Protein AF-A0A2N9MUU4-F1 (afdb_monomer)

Radius of gyration: 21.52 Å; Cα contacts (8 Å, |Δi|>4): 154; chains: 1; bounding box: 72×35×45 Å

Sequence (143 aa):
MAERRRRTTSSRFAVAANTFLATLDPNQRQSVLFAIDDAQQRAHWSNLPTAGMVRRAGLCMRELTTTQRTAAFALVASVLSKRGFEKVQQFMEADGVLKRNEGNSAMSGEDLDYISILGAPFGGHQLAVNVTIAGERGVLTPA

Structure (mmCIF, N/CA/C/O backbone):
data_AF-A0A2N9MUU4-F1
#
_entry.id   AF-A0A2N9MUU4-F1
#
loop_
_atom_site.group_PDB
_atom_site.id
_atom_site.type_symbol
_atom_site.label_atom_id
_atom_site.label_alt_id
_atom_site.label_comp_id
_atom_site.label_asym_id
_atom_site.label_entity_id
_atom_site.label_seq_id
_atom_site.pdbx_PDB_ins_code
_atom_site.Cartn_x
_atom_site.Cartn_y
_atom_site.Cartn_z
_atom_site.occupancy
_atom_site.B_iso_or_equiv
_atom_site.auth_seq_id
_atom_site.auth_comp_id
_atom_site.auth_asym_id
_atom_site.auth_atom_id
_atom_site.pdbx_PDB_model_num
ATOM 1 N N . MET A 1 1 ? -30.409 17.741 30.170 1.00 36.34 1 MET A N 1
ATOM 2 C CA . MET A 1 1 ? -29.409 16.654 30.263 1.00 36.34 1 MET A CA 1
ATOM 3 C C . MET A 1 1 ? -29.107 16.204 28.842 1.00 36.34 1 MET A C 1
ATOM 5 O O . MET A 1 1 ? -30.009 15.707 28.186 1.00 36.34 1 MET A O 1
ATOM 9 N N . ALA A 1 2 ? -27.924 16.525 28.315 1.00 35.66 2 ALA A N 1
ATOM 10 C CA . ALA A 1 2 ? -27.581 16.299 26.911 1.00 35.66 2 ALA A CA 1
ATOM 11 C C . ALA A 1 2 ? -27.181 14.834 26.666 1.00 35.66 2 ALA A C 1
ATOM 13 O O . ALA A 1 2 ? -26.281 14.315 27.325 1.00 35.66 2 ALA A O 1
ATOM 14 N N . GLU A 1 3 ? -27.854 14.204 25.704 1.00 36.50 3 GLU A N 1
ATOM 15 C CA . GLU A 1 3 ? -27.588 12.856 25.200 1.00 36.50 3 GLU A CA 1
ATOM 16 C C . GLU A 1 3 ? -26.154 12.772 24.656 1.00 36.50 3 GLU A C 1
ATOM 18 O O . GLU A 1 3 ? -25.785 13.397 23.655 1.00 36.50 3 GLU A O 1
ATOM 23 N N . ARG A 1 4 ? -25.302 12.011 25.342 1.00 41.62 4 ARG A N 1
ATOM 24 C CA . ARG A 1 4 ? -23.902 11.823 24.964 1.00 41.62 4 ARG A CA 1
ATOM 25 C C . ARG A 1 4 ? -23.856 10.817 23.812 1.00 41.62 4 ARG A C 1
ATOM 27 O O . ARG A 1 4 ? -23.785 9.617 24.056 1.00 41.62 4 ARG A O 1
ATOM 34 N N . ARG A 1 5 ? -23.869 11.305 22.561 1.00 43.78 5 ARG A N 1
ATOM 35 C CA . ARG A 1 5 ? -23.598 10.505 21.345 1.00 43.78 5 ARG A CA 1
ATOM 36 C C . ARG A 1 5 ? -22.393 9.586 21.599 1.00 43.78 5 ARG A C 1
ATOM 38 O O . ARG A 1 5 ? -21.254 10.055 21.661 1.00 43.78 5 ARG A O 1
ATOM 45 N N . ARG A 1 6 ? -22.626 8.277 21.753 1.00 43.12 6 ARG A N 1
ATOM 46 C CA . ARG A 1 6 ? -21.553 7.277 21.822 1.00 43.12 6 ARG A CA 1
ATOM 47 C C . ARG A 1 6 ? -20.903 7.191 20.444 1.00 43.12 6 ARG A C 1
ATOM 49 O O . ARG A 1 6 ? -21.423 6.555 19.536 1.00 43.12 6 ARG A O 1
ATOM 56 N N . ARG A 1 7 ? -19.762 7.867 20.293 1.00 42.25 7 ARG A N 1
ATOM 57 C CA . ARG A 1 7 ? -18.846 7.692 19.164 1.00 42.25 7 ARG A CA 1
ATOM 58 C C . ARG A 1 7 ? -18.408 6.230 19.129 1.00 42.25 7 ARG A C 1
ATOM 60 O O . ARG A 1 7 ? -17.716 5.764 20.028 1.00 42.25 7 ARG A O 1
ATOM 67 N N . THR A 1 8 ? -18.809 5.527 18.085 1.00 46.72 8 THR A N 1
ATOM 68 C CA . THR A 1 8 ? -18.195 4.283 17.638 1.00 46.72 8 THR A CA 1
ATOM 69 C C . THR A 1 8 ? -16.705 4.500 17.414 1.00 46.72 8 THR A C 1
ATOM 71 O O . THR A 1 8 ? -16.327 5.285 16.543 1.00 46.72 8 THR A O 1
ATOM 74 N N . THR A 1 9 ? -15.836 3.836 18.169 1.00 48.59 9 THR A N 1
ATOM 75 C CA . THR A 1 9 ? -14.395 3.909 17.901 1.00 48.59 9 THR A CA 1
ATOM 76 C C . THR A 1 9 ? -14.044 2.860 16.852 1.00 48.59 9 THR A C 1
ATOM 78 O O . THR A 1 9 ? -13.698 1.735 17.193 1.00 48.59 9 THR A O 1
ATOM 81 N N . SER A 1 10 ? -14.143 3.215 15.569 1.00 59.16 10 SER A N 1
ATOM 82 C CA . SER A 1 10 ? -13.512 2.413 14.514 1.00 59.16 10 SER A CA 1
ATOM 83 C C . SER A 1 10 ? -11.996 2.430 14.734 1.00 59.16 10 SER A C 1
ATOM 85 O O . SER A 1 10 ? -11.441 3.469 15.111 1.00 59.16 10 SER A O 1
ATOM 87 N N . SER A 1 11 ? -11.311 1.300 14.541 1.00 77.62 11 SER A N 1
ATOM 88 C CA . SER A 1 11 ? -9.857 1.256 14.725 1.00 77.62 11 SER A CA 1
ATOM 89 C C . SER A 1 11 ? -9.168 2.251 13.778 1.00 77.62 11 SER A C 1
ATOM 91 O O . SER A 1 11 ? -9.624 2.485 12.654 1.00 77.62 11 SER A O 1
ATOM 93 N N . ARG A 1 12 ? -8.058 2.857 14.223 1.00 82.00 12 ARG A N 1
ATOM 94 C CA . ARG A 1 12 ? -7.317 3.852 13.423 1.00 82.00 12 ARG A CA 1
ATOM 95 C C . ARG A 1 12 ? -6.899 3.304 12.051 1.00 82.00 12 ARG A C 1
ATOM 97 O O . ARG A 1 12 ? -6.945 4.045 11.074 1.00 82.00 12 ARG A O 1
ATOM 104 N N . PHE A 1 13 ? -6.581 2.011 11.969 1.00 84.00 13 PHE A N 1
ATOM 105 C CA . PHE A 1 13 ? -6.231 1.347 10.714 1.00 84.00 13 PHE A CA 1
ATOM 106 C C . PHE A 1 13 ? -7.430 1.137 9.782 1.00 84.00 13 PHE A C 1
ATOM 108 O O . PHE A 1 13 ? -7.299 1.355 8.583 1.00 84.00 13 PHE A O 1
ATOM 115 N N . ALA A 1 14 ? -8.614 0.791 10.302 1.00 85.56 14 ALA A N 1
ATOM 116 C CA . ALA A 1 14 ? -9.809 0.625 9.472 1.00 85.56 14 ALA A CA 1
ATOM 117 C C . ALA A 1 14 ? -10.251 1.960 8.853 1.00 85.56 14 ALA A C 1
ATOM 119 O O . ALA A 1 14 ? -10.672 2.006 7.699 1.00 85.56 14 ALA A O 1
ATOM 120 N N . VAL A 1 15 ? -10.112 3.064 9.599 1.00 89.06 15 VAL A N 1
ATOM 121 C CA . VAL A 1 15 ? -10.360 4.414 9.069 1.00 89.06 15 VAL A CA 1
ATOM 122 C C . VAL A 1 15 ? -9.359 4.749 7.966 1.00 89.06 15 VAL A C 1
ATOM 124 O O . VAL A 1 15 ? -9.772 5.140 6.880 1.00 89.06 15 VAL A O 1
ATOM 127 N N . ALA A 1 16 ? -8.060 4.554 8.206 1.00 91.19 16 ALA A N 1
ATOM 128 C CA . ALA A 1 16 ? -7.031 4.842 7.209 1.00 91.19 16 ALA A CA 1
ATOM 129 C C . ALA A 1 16 ? -7.183 3.984 5.939 1.00 91.19 16 ALA A C 1
ATOM 131 O O . ALA A 1 16 ? -7.014 4.496 4.834 1.00 91.19 16 ALA A O 1
ATOM 132 N N . ALA A 1 17 ? -7.573 2.713 6.083 1.00 91.50 17 ALA A N 1
ATOM 133 C CA . ALA A 1 17 ? -7.816 1.814 4.960 1.00 91.50 17 ALA A CA 1
ATOM 134 C C . ALA A 1 17 ? -8.989 2.294 4.102 1.00 91.50 17 ALA A C 1
ATOM 136 O O . ALA A 1 17 ? -8.854 2.407 2.887 1.00 91.50 17 ALA A O 1
ATOM 137 N N . ASN A 1 18 ? -10.110 2.658 4.729 1.00 92.31 18 ASN A N 1
ATOM 138 C CA . ASN A 1 18 ? -11.257 3.213 4.012 1.00 92.31 18 ASN A CA 1
ATOM 139 C C . ASN A 1 18 ? -10.934 4.559 3.350 1.00 92.31 18 ASN A C 1
ATOM 141 O O . ASN A 1 18 ? -11.358 4.789 2.220 1.00 92.31 18 ASN A O 1
ATOM 145 N N . THR A 1 19 ? -10.141 5.419 3.998 1.00 94.44 19 THR A N 1
ATOM 146 C CA . THR A 1 19 ? -9.658 6.671 3.394 1.00 94.44 19 THR A CA 1
ATOM 147 C C . THR A 1 19 ? -8.815 6.400 2.152 1.00 94.44 19 THR A C 1
ATOM 149 O O . THR A 1 19 ? -9.039 7.033 1.126 1.00 94.44 19 THR A O 1
ATOM 152 N N . PHE A 1 20 ? -7.885 5.443 2.204 1.00 95.69 20 PHE A N 1
ATOM 153 C CA . PHE A 1 20 ? -7.095 5.051 1.038 1.00 95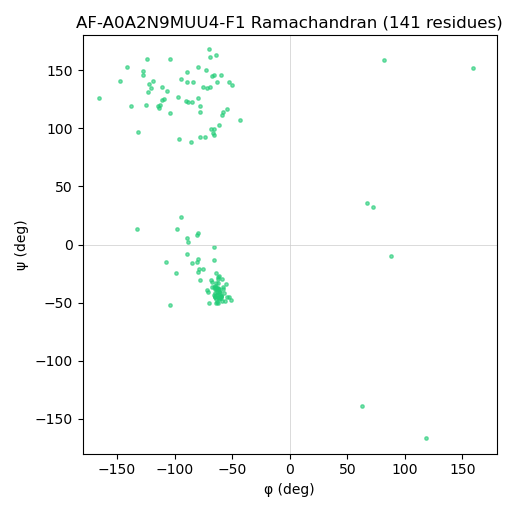.69 20 PHE A CA 1
ATOM 154 C C . PHE A 1 20 ? -7.977 4.492 -0.082 1.00 95.69 20 PHE A C 1
ATOM 156 O O . PHE A 1 20 ? -7.929 5.008 -1.196 1.00 95.69 20 PHE A O 1
ATOM 163 N N . LEU A 1 21 ? -8.857 3.531 0.213 1.00 94.81 21 LEU A N 1
ATOM 164 C CA . LEU A 1 21 ? -9.778 2.963 -0.777 1.00 94.81 21 LEU A CA 1
ATOM 165 C C . LEU A 1 21 ? -10.670 4.033 -1.419 1.00 94.81 21 LEU A C 1
ATOM 167 O O . LEU A 1 21 ? -10.927 3.972 -2.619 1.00 94.81 21 LEU A O 1
ATOM 171 N N . ALA A 1 22 ? -11.097 5.048 -0.661 1.00 96.00 22 ALA A N 1
ATOM 172 C CA . ALA A 1 22 ? -11.905 6.147 -1.181 1.00 96.00 22 ALA A CA 1
ATOM 173 C C . ALA A 1 22 ? -11.193 6.963 -2.276 1.00 96.00 22 ALA A C 1
ATOM 175 O O . ALA A 1 22 ? -11.869 7.509 -3.144 1.00 96.00 22 ALA A O 1
ATOM 176 N N . THR A 1 23 ? -9.855 7.003 -2.278 1.00 97.25 23 THR A N 1
ATOM 177 C CA . THR A 1 23 ? -9.058 7.699 -3.308 1.00 97.25 23 THR A CA 1
ATOM 178 C C . THR A 1 23 ? -8.892 6.913 -4.608 1.00 97.25 23 THR A C 1
ATOM 180 O O . THR A 1 23 ? -8.417 7.471 -5.597 1.00 97.25 23 THR A O 1
ATOM 183 N N . LEU A 1 24 ? -9.242 5.627 -4.613 1.00 96.69 24 LEU A N 1
ATOM 184 C CA . LEU A 1 24 ? -9.016 4.720 -5.734 1.00 96.69 24 LEU A CA 1
ATOM 185 C C . LEU A 1 24 ? -10.242 4.633 -6.643 1.00 96.69 24 LEU A C 1
ATOM 187 O O . LEU A 1 24 ? -11.381 4.586 -6.156 1.00 96.69 24 LEU A O 1
ATOM 191 N N . ASP A 1 25 ? -9.992 4.536 -7.948 1.00 95.81 25 ASP A N 1
ATOM 192 C CA . ASP A 1 25 ? -11.013 4.166 -8.928 1.00 95.81 25 ASP A CA 1
ATOM 193 C C . ASP A 1 25 ? -11.419 2.677 -8.791 1.00 95.81 25 ASP A C 1
ATOM 195 O O . ASP A 1 25 ? -10.759 1.912 -8.075 1.00 95.81 25 ASP A O 1
ATOM 199 N N . PRO A 1 26 ? -12.509 2.225 -9.442 1.00 94.19 26 PRO A N 1
ATOM 200 C CA . PRO A 1 26 ? -12.976 0.844 -9.319 1.00 94.19 26 PRO A CA 1
ATOM 201 C C . PRO A 1 26 ? -11.946 -0.225 -9.720 1.00 94.19 26 PRO A C 1
ATOM 203 O O . PRO A 1 26 ? -11.853 -1.253 -9.049 1.00 94.19 26 PRO A O 1
ATOM 206 N N . ASN A 1 27 ? -11.145 0.011 -10.763 1.00 94.75 27 ASN A N 1
ATOM 207 C CA . ASN A 1 27 ? -10.137 -0.944 -11.230 1.00 94.75 27 ASN A CA 1
ATOM 208 C C . ASN A 1 27 ? -8.975 -1.035 -10.238 1.00 94.75 27 ASN A C 1
ATOM 210 O O . ASN A 1 27 ? -8.498 -2.126 -9.914 1.00 94.75 27 ASN A O 1
ATOM 214 N N . GLN A 1 28 ? -8.550 0.109 -9.704 1.00 95.88 28 GLN A N 1
ATOM 215 C CA . GLN A 1 28 ? -7.533 0.172 -8.664 1.00 95.88 28 GLN A CA 1
ATOM 216 C C . GLN A 1 28 ? -8.001 -0.520 -7.378 1.00 95.88 28 GLN A C 1
ATOM 218 O O . GLN A 1 28 ? -7.251 -1.301 -6.792 1.00 95.88 28 GLN A O 1
ATOM 223 N N . ARG A 1 29 ? -9.257 -0.304 -6.957 1.00 93.44 29 ARG A N 1
ATOM 224 C CA . ARG A 1 29 ? -9.841 -1.002 -5.795 1.00 93.44 29 ARG A CA 1
ATOM 225 C C . ARG A 1 29 ? -9.861 -2.512 -5.989 1.00 93.44 29 ARG A C 1
ATOM 227 O O . ARG A 1 29 ? -9.492 -3.241 -5.074 1.00 93.44 29 ARG A O 1
ATOM 234 N N . GLN A 1 30 ? -10.255 -2.973 -7.173 1.00 91.50 30 GLN A N 1
ATOM 235 C CA . GLN A 1 30 ? -10.272 -4.400 -7.486 1.00 91.50 30 GLN A CA 1
ATOM 236 C C . GLN A 1 30 ? -8.864 -5.010 -7.475 1.00 91.50 30 GLN A C 1
ATOM 238 O O . GLN A 1 30 ? -8.699 -6.163 -7.096 1.00 91.50 30 GLN A O 1
ATOM 243 N N . SER A 1 31 ? -7.850 -4.234 -7.863 1.00 91.38 31 SER A N 1
ATOM 244 C CA . SER A 1 31 ? -6.457 -4.693 -7.917 1.00 91.38 31 SER A CA 1
ATOM 245 C C . SER A 1 31 ? -5.773 -4.726 -6.546 1.00 91.38 31 SER A C 1
ATOM 247 O O . SER A 1 31 ? -4.771 -5.418 -6.386 1.00 91.38 31 SER A O 1
ATOM 249 N N . VAL A 1 32 ? -6.282 -3.972 -5.563 1.00 92.81 32 VAL A N 1
ATOM 250 C CA . VAL A 1 32 ? -5.677 -3.852 -4.226 1.00 92.81 32 VAL A CA 1
ATOM 251 C C . VAL A 1 32 ? -6.336 -4.742 -3.169 1.00 92.81 32 VAL A C 1
ATOM 253 O O . VAL A 1 32 ? -5.688 -5.059 -2.172 1.00 92.81 32 VAL A O 1
ATOM 256 N N . LEU A 1 33 ? -7.603 -5.123 -3.357 1.00 91.06 33 LEU A N 1
ATOM 257 C CA . LEU A 1 33 ? -8.385 -5.908 -2.399 1.00 91.06 33 LEU A CA 1
ATOM 258 C C . LEU A 1 33 ? -8.365 -7.397 -2.747 1.00 91.06 33 LEU A C 1
ATOM 260 O O . LEU A 1 33 ? -8.756 -7.798 -3.838 1.00 91.06 33 LEU A O 1
ATOM 264 N N . PHE A 1 34 ? -7.991 -8.213 -1.770 1.00 88.56 34 PHE A N 1
ATOM 265 C CA . PHE A 1 34 ? -7.953 -9.670 -1.867 1.00 88.56 34 PHE A CA 1
ATOM 266 C C . PHE A 1 34 ? -8.811 -10.291 -0.766 1.00 88.56 34 PHE A C 1
ATOM 268 O O . PHE A 1 34 ? -9.085 -9.655 0.255 1.00 88.56 34 PHE A O 1
ATOM 275 N N . ALA A 1 35 ? -9.229 -11.544 -0.936 1.00 88.06 35 ALA A N 1
ATOM 276 C CA . ALA A 1 35 ? -9.917 -12.267 0.130 1.00 88.06 35 ALA A CA 1
ATOM 277 C C . ALA A 1 35 ? -8.966 -12.506 1.317 1.00 88.06 35 ALA A C 1
ATOM 279 O O . ALA A 1 35 ? -7.765 -12.701 1.137 1.00 88.06 35 ALA A O 1
ATOM 280 N N . ILE A 1 36 ? -9.480 -12.494 2.551 1.00 84.88 36 ILE A N 1
ATOM 281 C CA . ILE A 1 36 ? -8.639 -12.712 3.746 1.00 84.88 36 ILE A CA 1
ATOM 282 C C . ILE A 1 36 ? -7.987 -14.106 3.749 1.00 84.88 36 ILE A C 1
ATOM 284 O O . ILE A 1 36 ? -6.905 -14.312 4.306 1.00 84.88 36 ILE A O 1
ATOM 288 N N . ASP A 1 37 ? -8.646 -15.060 3.095 1.00 86.31 37 ASP A N 1
ATOM 289 C CA . ASP A 1 37 ? -8.239 -16.443 2.921 1.00 86.31 37 ASP A CA 1
ATOM 290 C C . ASP A 1 37 ? -7.550 -16.726 1.575 1.00 86.31 37 ASP A C 1
ATOM 292 O O . ASP A 1 37 ? -7.300 -17.891 1.260 1.00 86.31 37 ASP A O 1
ATOM 296 N N . ASP A 1 38 ? -7.144 -15.693 0.829 1.00 87.81 38 ASP A N 1
ATOM 297 C CA . ASP A 1 38 ? -6.435 -15.848 -0.441 1.00 87.81 38 ASP A CA 1
ATOM 298 C C . ASP A 1 38 ? -5.046 -16.483 -0.227 1.00 87.81 38 ASP A C 1
ATOM 300 O O . ASP A 1 38 ? -4.074 -15.852 0.202 1.00 87.81 38 ASP A O 1
ATOM 304 N N . ALA A 1 39 ? -4.955 -17.794 -0.462 1.00 88.56 39 ALA A N 1
ATOM 305 C CA . ALA A 1 39 ? -3.723 -18.558 -0.292 1.00 88.56 39 ALA A CA 1
ATOM 306 C C . ALA A 1 39 ? -2.644 -18.166 -1.308 1.00 88.56 39 ALA A C 1
ATOM 308 O O . ALA A 1 39 ? -1.465 -18.187 -0.958 1.00 88.56 39 ALA A O 1
ATOM 309 N N . GLN A 1 40 ? -3.035 -17.777 -2.525 1.00 86.88 40 GLN A N 1
ATOM 310 C CA . GLN A 1 40 ? -2.088 -17.372 -3.560 1.00 86.88 40 GLN A CA 1
ATOM 311 C C . GLN A 1 40 ? -1.455 -16.038 -3.185 1.00 86.88 40 GLN A C 1
ATOM 313 O O . GLN A 1 40 ? -0.233 -15.952 -3.115 1.00 86.88 40 GLN A O 1
ATOM 318 N N . GLN A 1 41 ? -2.261 -15.037 -2.825 1.00 86.81 41 GLN A N 1
ATOM 319 C CA . GLN A 1 41 ? -1.749 -13.720 -2.458 1.00 86.81 41 GLN A CA 1
ATOM 320 C C . GLN A 1 41 ? -0.833 -13.771 -1.230 1.00 86.81 41 GLN A C 1
ATOM 322 O O . GLN A 1 41 ? 0.196 -13.098 -1.193 1.00 86.81 41 GLN A O 1
ATOM 327 N N . ARG A 1 42 ? -1.154 -14.609 -0.238 1.00 81.75 42 ARG A N 1
ATOM 328 C CA . ARG A 1 42 ? -0.302 -14.803 0.950 1.00 81.75 42 ARG A CA 1
ATOM 329 C C . ARG A 1 42 ? 1.019 -15.508 0.644 1.00 81.75 42 ARG A C 1
ATOM 331 O O . ARG A 1 42 ? 2.004 -15.244 1.327 1.00 81.75 42 ARG A O 1
ATOM 338 N N . ALA A 1 43 ? 1.048 -16.385 -0.359 1.00 82.62 43 ALA A N 1
ATOM 339 C CA . ALA A 1 43 ? 2.264 -17.058 -0.812 1.00 82.62 43 ALA A CA 1
ATOM 340 C C . ALA A 1 43 ? 3.079 -16.218 -1.816 1.00 82.62 43 ALA A C 1
ATOM 342 O O . ALA A 1 43 ? 4.254 -16.497 -2.033 1.00 82.62 43 ALA A O 1
ATOM 343 N N . HIS A 1 44 ? 2.480 -15.180 -2.406 1.00 77.31 44 HIS A N 1
ATOM 344 C CA . HIS A 1 44 ? 3.052 -14.371 -3.490 1.00 77.31 44 HIS A CA 1
ATOM 345 C C . HIS A 1 44 ? 4.069 -13.305 -3.046 1.00 77.31 44 HIS A C 1
ATOM 347 O O . HIS A 1 44 ? 4.474 -12.455 -3.847 1.00 77.31 44 HIS A O 1
ATOM 353 N N . TRP A 1 45 ? 4.502 -13.321 -1.784 1.00 78.25 45 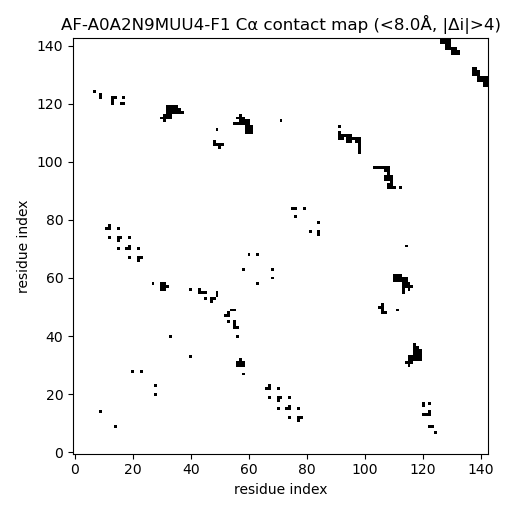TRP A N 1
ATOM 354 C CA . TRP A 1 45 ? 5.559 -12.425 -1.324 1.00 78.25 45 TRP A CA 1
ATOM 355 C C . TRP A 1 45 ? 6.910 -12.807 -1.945 1.00 78.25 45 TRP A C 1
ATOM 357 O O . TRP A 1 45 ? 7.294 -13.974 -1.973 1.00 78.25 45 TRP A O 1
ATOM 367 N N . SER A 1 46 ? 7.658 -11.810 -2.420 1.00 76.69 46 SER A N 1
ATOM 368 C CA . SER A 1 46 ? 9.005 -11.997 -2.962 1.00 76.69 46 SER A CA 1
ATOM 369 C C . SER A 1 46 ? 9.875 -10.777 -2.693 1.00 76.69 46 SER A C 1
ATOM 371 O O . SER A 1 46 ? 9.423 -9.640 -2.839 1.00 76.69 46 SER A O 1
ATOM 373 N N . ASN A 1 47 ? 11.143 -11.021 -2.370 1.00 71.69 47 ASN A N 1
ATOM 374 C CA . ASN A 1 47 ? 12.190 -10.007 -2.260 1.00 71.69 47 ASN A CA 1
ATOM 375 C C . ASN A 1 47 ? 12.916 -9.728 -3.592 1.00 71.69 47 ASN A C 1
ATOM 377 O 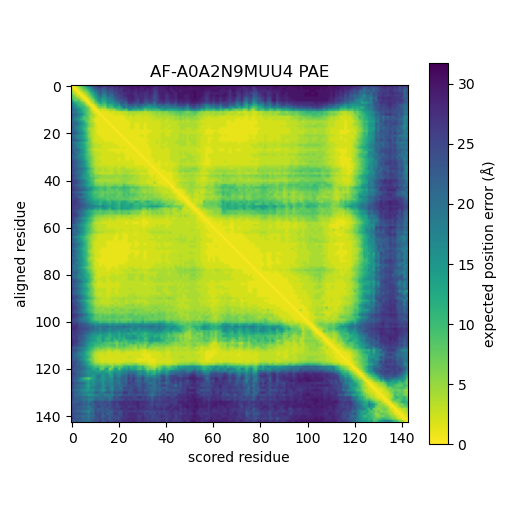O . ASN A 1 47 ? 13.852 -8.935 -3.603 1.00 71.69 47 ASN A O 1
ATOM 381 N N . LEU A 1 48 ? 12.518 -10.364 -4.699 1.00 78.81 48 LEU A N 1
ATOM 382 C CA . LEU A 1 48 ? 13.113 -10.114 -6.013 1.00 78.81 48 LEU A CA 1
ATOM 383 C C . LEU A 1 48 ? 12.552 -8.829 -6.654 1.00 78.81 48 LEU A C 1
ATOM 385 O O . LEU A 1 48 ? 11.400 -8.462 -6.379 1.00 78.81 48 LEU A O 1
ATOM 389 N N . PRO A 1 49 ? 13.333 -8.165 -7.532 1.00 73.69 49 PRO A N 1
ATOM 390 C CA . PRO A 1 49 ? 12.875 -7.022 -8.315 1.00 73.69 49 PRO A CA 1
ATOM 391 C C . PRO A 1 49 ? 11.588 -7.297 -9.094 1.00 73.69 49 PRO A C 1
ATOM 393 O O . PRO A 1 49 ? 11.410 -8.349 -9.713 1.00 73.69 49 PRO A O 1
ATOM 396 N N . THR A 1 50 ? 10.692 -6.312 -9.129 1.00 77.62 50 THR A N 1
ATOM 397 C CA . THR A 1 50 ? 9.423 -6.461 -9.858 1.00 77.62 50 THR A CA 1
ATOM 398 C C . THR A 1 50 ? 9.565 -6.244 -11.360 1.00 77.62 50 THR A C 1
ATOM 400 O O . THR A 1 50 ? 8.787 -6.784 -12.148 1.00 77.62 50 THR A O 1
ATOM 403 N N . ALA A 1 51 ? 10.598 -5.512 -11.784 1.00 71.69 51 ALA A N 1
ATOM 404 C CA . ALA A 1 51 ? 10.929 -5.344 -13.190 1.00 71.69 51 ALA A CA 1
ATOM 405 C C . ALA A 1 51 ? 11.549 -6.631 -13.755 1.00 71.69 51 ALA A C 1
ATOM 407 O O . ALA A 1 51 ? 12.754 -6.852 -13.684 1.00 71.69 51 ALA A O 1
ATOM 408 N N . GLY A 1 52 ? 10.698 -7.491 -14.315 1.00 69.56 52 GLY A N 1
ATOM 409 C CA . GLY A 1 52 ? 11.104 -8.644 -15.121 1.00 69.56 52 GLY A CA 1
ATOM 410 C C . GLY A 1 52 ? 11.380 -9.944 -14.362 1.00 69.56 52 GLY A C 1
ATOM 411 O O . GLY A 1 52 ? 11.499 -10.971 -15.022 1.00 69.56 52 GLY A O 1
ATOM 412 N N . MET A 1 53 ? 11.437 -9.945 -13.021 1.00 76.56 53 MET A N 1
ATOM 413 C CA . MET A 1 53 ? 11.616 -11.186 -12.245 1.00 76.56 53 MET A CA 1
ATOM 414 C C . MET A 1 53 ? 10.319 -11.667 -11.591 1.00 76.56 53 MET A C 1
ATOM 416 O O . MET A 1 53 ? 9.937 -12.819 -11.783 1.00 76.56 53 MET A O 1
ATOM 420 N N . VAL A 1 54 ? 9.620 -10.806 -10.840 1.00 78.69 54 VAL A N 1
ATOM 421 C CA . VAL A 1 54 ? 8.382 -11.197 -10.142 1.00 78.69 54 VAL A CA 1
ATOM 422 C C . VAL A 1 54 ? 7.306 -10.127 -10.260 1.00 78.69 54 VAL A C 1
ATOM 424 O O . VAL A 1 5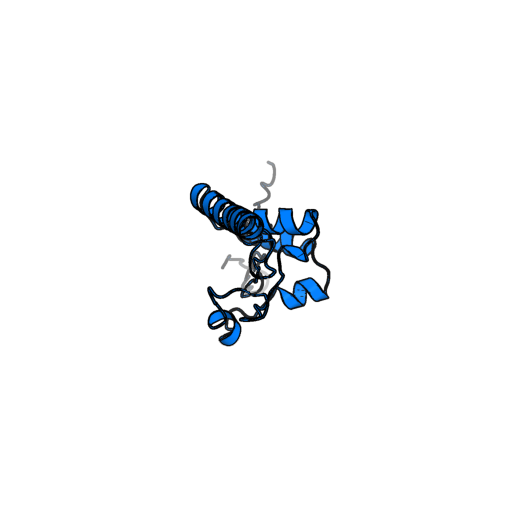4 ? 7.443 -9.017 -9.751 1.00 78.69 54 VAL A O 1
ATOM 427 N N . ARG A 1 55 ? 6.169 -10.477 -10.862 1.00 79.12 55 ARG A N 1
ATOM 428 C CA . ARG A 1 55 ? 4.990 -9.608 -10.844 1.00 79.12 55 ARG A CA 1
ATOM 429 C C . ARG A 1 55 ? 4.291 -9.722 -9.488 1.00 79.12 55 ARG A C 1
ATOM 431 O O . ARG A 1 55 ? 3.829 -10.800 -9.119 1.00 79.12 55 ARG A O 1
ATOM 438 N N . ARG A 1 56 ? 4.201 -8.609 -8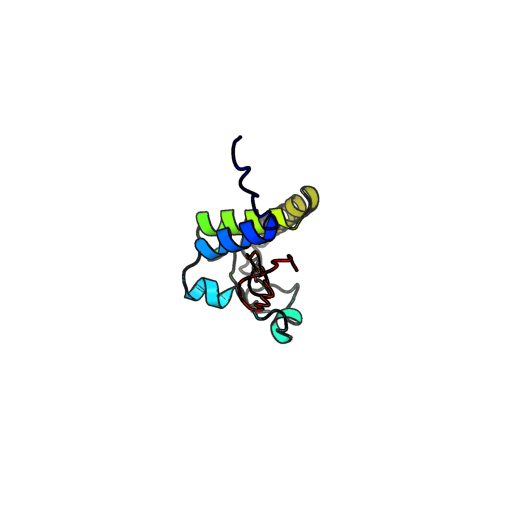.758 1.00 83.62 56 ARG A N 1
ATOM 439 C CA . ARG A 1 56 ? 3.437 -8.519 -7.506 1.00 83.62 56 ARG A CA 1
ATOM 440 C C . ARG A 1 56 ? 1.995 -8.122 -7.817 1.00 83.62 56 ARG A C 1
ATOM 442 O O . ARG A 1 56 ? 1.762 -7.295 -8.697 1.00 83.62 56 ARG A O 1
ATOM 449 N N . ALA A 1 57 ? 1.039 -8.722 -7.116 1.00 86.50 57 ALA A N 1
ATOM 450 C CA . ALA A 1 57 ? -0.354 -8.297 -7.177 1.00 86.50 57 ALA A CA 1
ATOM 451 C C . ALA A 1 57 ? -0.615 -7.210 -6.120 1.00 86.50 57 ALA A C 1
ATOM 453 O O . ALA A 1 57 ? 0.030 -7.191 -5.067 1.00 86.50 57 ALA A O 1
ATOM 454 N N . GLY A 1 58 ? -1.531 -6.292 -6.419 1.00 89.88 58 GLY A N 1
ATOM 455 C CA . GLY A 1 58 ? -1.679 -5.031 -5.697 1.00 89.88 58 GLY A CA 1
ATOM 456 C C . GLY A 1 58 ? -1.448 -3.827 -6.606 1.00 89.88 58 GLY A C 1
ATOM 457 O O . GLY A 1 58 ? -1.389 -3.958 -7.829 1.00 89.88 58 GLY A O 1
ATOM 458 N N . LEU A 1 59 ? -1.287 -2.657 -5.992 1.00 91.56 59 LEU A N 1
ATOM 459 C CA . LEU A 1 59 ? -0.966 -1.411 -6.690 1.00 91.56 59 LEU A CA 1
ATOM 460 C C . LEU A 1 59 ? 0.485 -1.022 -6.448 1.00 91.56 59 LEU A C 1
ATOM 462 O O . LEU A 1 59 ? 0.929 -0.993 -5.299 1.00 91.56 59 LEU A O 1
ATOM 466 N N . CYS A 1 60 ? 1.195 -0.690 -7.524 1.00 90.88 60 CYS A N 1
ATOM 467 C CA . CYS A 1 60 ? 2.547 -0.156 -7.456 1.00 90.88 60 CYS A CA 1
ATOM 468 C C . CYS A 1 60 ? 2.510 1.311 -7.008 1.00 90.88 60 CYS A C 1
ATOM 470 O O . CYS A 1 60 ? 1.723 2.102 -7.531 1.00 90.88 60 CYS A O 1
ATOM 472 N N . MET A 1 61 ? 3.389 1.717 -6.090 1.00 91.12 61 MET A N 1
ATOM 473 C CA . MET A 1 61 ? 3.451 3.098 -5.595 1.00 91.12 61 MET A CA 1
ATOM 474 C C . MET A 1 61 ? 3.708 4.109 -6.723 1.00 91.12 61 MET A C 1
ATOM 476 O O . MET A 1 61 ? 3.226 5.244 -6.651 1.00 91.12 61 MET A O 1
ATOM 480 N N . ARG A 1 62 ? 4.410 3.702 -7.787 1.00 89.62 62 ARG A N 1
ATOM 481 C CA . ARG A 1 62 ? 4.637 4.474 -9.021 1.00 89.62 62 ARG A CA 1
ATOM 482 C C . ARG A 1 62 ? 3.362 4.807 -9.796 1.00 89.62 62 ARG A C 1
ATOM 484 O O . ARG A 1 62 ? 3.316 5.825 -10.475 1.00 89.62 62 ARG A O 1
ATOM 491 N N . GLU A 1 63 ? 2.343 3.961 -9.708 1.00 90.50 63 GLU A N 1
ATOM 492 C CA . GLU A 1 63 ? 1.083 4.099 -10.453 1.00 90.50 63 GLU A CA 1
ATOM 493 C C . GLU A 1 63 ? 0.047 4.943 -9.697 1.00 90.50 63 GLU A C 1
ATOM 495 O O . GLU A 1 63 ? -1.003 5.283 -10.239 1.00 90.50 63 GLU A O 1
ATOM 500 N N . LEU A 1 64 ? 0.336 5.289 -8.439 1.00 94.31 64 LEU A N 1
ATOM 501 C CA . LEU A 1 64 ? -0.540 6.095 -7.601 1.00 94.31 64 LEU A CA 1
ATOM 502 C C . LEU A 1 64 ? -0.344 7.588 -7.862 1.00 94.31 64 LEU A C 1
ATOM 504 O O . LEU A 1 64 ? 0.780 8.090 -7.936 1.00 94.31 64 LEU A O 1
ATOM 508 N N . THR A 1 65 ? -1.451 8.329 -7.882 1.00 97.12 65 THR A N 1
ATOM 509 C CA . THR A 1 65 ? -1.405 9.797 -7.809 1.00 97.12 65 THR A CA 1
ATOM 510 C C . THR A 1 65 ? -0.835 10.259 -6.466 1.00 97.12 65 THR A C 1
ATOM 512 O O . THR A 1 65 ? -0.837 9.511 -5.486 1.00 97.12 65 THR A O 1
ATOM 515 N N . THR A 1 66 ? -0.409 11.522 -6.366 1.00 96.25 66 THR A N 1
ATOM 516 C CA . THR A 1 66 ? 0.085 12.096 -5.101 1.00 96.25 66 THR A CA 1
ATOM 517 C C . THR A 1 66 ? -0.908 11.897 -3.953 1.00 96.25 66 THR A C 1
ATOM 519 O O . THR A 1 66 ? -0.521 11.446 -2.879 1.00 96.25 66 THR A O 1
ATOM 522 N N . THR A 1 67 ? -2.201 12.145 -4.190 1.00 97.19 67 THR A N 1
ATOM 523 C CA . THR A 1 67 ? -3.263 11.961 -3.189 1.00 97.19 67 THR A CA 1
ATOM 524 C C . THR A 1 67 ? -3.386 10.505 -2.740 1.00 97.19 67 THR A C 1
ATOM 526 O O . THR A 1 67 ? -3.458 10.233 -1.541 1.00 97.19 67 THR A O 1
ATOM 529 N N . GLN A 1 68 ? -3.365 9.563 -3.686 1.00 97.88 68 GLN A N 1
ATOM 530 C CA . GLN A 1 68 ? -3.428 8.129 -3.392 1.00 97.88 68 GLN A CA 1
ATOM 531 C C . GLN A 1 68 ? -2.190 7.662 -2.622 1.00 97.88 68 GLN A C 1
ATOM 533 O O . GLN A 1 68 ? -2.315 6.933 -1.641 1.00 97.88 68 GLN A O 1
ATOM 538 N N . ARG A 1 69 ? -1.000 8.136 -3.009 1.00 96.12 69 ARG A N 1
ATOM 539 C CA . ARG A 1 69 ? 0.268 7.822 -2.343 1.00 96.12 69 ARG A CA 1
ATOM 540 C C . ARG A 1 69 ? 0.293 8.341 -0.904 1.00 96.12 69 ARG A C 1
ATOM 542 O O . ARG A 1 69 ? 0.681 7.608 0.003 1.00 96.12 69 ARG A O 1
ATOM 549 N N . THR A 1 70 ? -0.174 9.568 -0.664 1.00 96.69 70 THR A N 1
ATOM 550 C CA . THR A 1 70 ? -0.317 10.116 0.695 1.00 96.69 70 THR A CA 1
ATOM 551 C C . THR A 1 70 ? -1.269 9.270 1.542 1.00 96.69 70 THR A C 1
ATOM 553 O O . THR A 1 70 ? -0.945 8.950 2.686 1.00 96.69 70 THR A O 1
ATOM 556 N N . ALA A 1 71 ? -2.417 8.864 0.993 1.00 96.56 71 ALA A N 1
ATOM 557 C CA . ALA A 1 71 ? -3.369 8.022 1.713 1.00 96.56 71 ALA A CA 1
ATOM 558 C C . ALA A 1 71 ? -2.824 6.601 1.974 1.00 96.56 71 ALA A C 1
ATOM 560 O O . ALA A 1 71 ? -3.029 6.063 3.063 1.00 96.56 71 ALA A O 1
ATOM 561 N N . ALA A 1 72 ? -2.066 6.028 1.034 1.00 94.69 72 ALA A N 1
ATOM 562 C CA . ALA A 1 72 ? -1.370 4.753 1.211 1.00 94.69 72 ALA A CA 1
ATOM 563 C C . ALA A 1 72 ? -0.341 4.826 2.351 1.00 94.69 72 ALA A C 1
ATOM 565 O O . ALA A 1 72 ? -0.340 3.977 3.242 1.00 94.69 72 ALA A O 1
ATOM 566 N N . PHE A 1 73 ? 0.484 5.878 2.399 1.00 95.06 73 PHE A N 1
ATOM 567 C CA . PHE A 1 73 ? 1.424 6.075 3.506 1.00 95.06 73 PHE A CA 1
ATOM 568 C C . PHE A 1 73 ? 0.723 6.302 4.846 1.00 95.06 73 PHE A C 1
ATOM 570 O O . PHE A 1 73 ? 1.183 5.784 5.861 1.00 95.06 73 PHE A O 1
ATOM 577 N N . ALA A 1 74 ? -0.409 7.012 4.866 1.00 95.00 74 ALA A N 1
ATOM 578 C CA . ALA A 1 74 ? -1.210 7.172 6.079 1.00 95.00 74 ALA A CA 1
ATOM 579 C C . ALA A 1 74 ? -1.749 5.824 6.594 1.00 95.00 74 ALA A C 1
ATOM 581 O O . ALA A 1 74 ? -1.753 5.584 7.804 1.00 95.00 74 ALA A O 1
ATOM 582 N N . LEU A 1 75 ? -2.148 4.919 5.692 1.00 93.25 75 LEU A N 1
ATOM 583 C CA . LEU A 1 75 ? -2.517 3.546 6.036 1.00 93.25 75 LEU A CA 1
ATOM 584 C C . LEU A 1 75 ? -1.330 2.773 6.628 1.00 93.25 75 LEU A C 1
ATOM 586 O O . LEU A 1 75 ? -1.466 2.220 7.719 1.00 93.25 75 LEU A O 1
ATOM 590 N N . VAL A 1 76 ? -0.156 2.794 5.993 1.00 91.56 76 VAL A N 1
ATOM 591 C CA . VAL A 1 76 ? 1.051 2.126 6.521 1.00 91.56 76 VAL A CA 1
ATOM 592 C C . VAL A 1 76 ? 1.441 2.683 7.899 1.00 91.56 76 VAL A C 1
ATOM 594 O O . VAL A 1 76 ? 1.685 1.927 8.839 1.00 91.56 76 VAL A O 1
ATOM 597 N N . ALA A 1 77 ? 1.422 4.006 8.069 1.00 91.81 77 ALA A N 1
ATOM 598 C CA . ALA A 1 77 ? 1.712 4.659 9.345 1.00 91.81 77 ALA A CA 1
ATOM 599 C C . ALA A 1 77 ? 0.693 4.313 10.447 1.00 91.81 77 ALA A C 1
ATOM 601 O O . ALA A 1 77 ? 1.018 4.384 11.630 1.00 91.81 77 ALA A O 1
ATOM 602 N N . SER A 1 78 ? -0.537 3.930 10.085 1.00 90.38 78 SER A N 1
ATOM 603 C CA . SER A 1 78 ? -1.575 3.554 11.054 1.00 90.38 78 SER A CA 1
ATOM 604 C C . SER A 1 78 ? -1.368 2.168 11.679 1.00 90.38 78 SER A C 1
ATOM 606 O O . SER A 1 78 ? -1.910 1.913 12.758 1.00 90.38 78 SER A O 1
ATOM 608 N N . VAL A 1 79 ? -0.595 1.293 11.021 1.00 87.31 79 VAL A N 1
ATOM 609 C CA . VAL A 1 79 ? -0.326 -0.090 11.459 1.00 87.31 79 VAL A CA 1
ATOM 610 C C . VAL A 1 79 ? 1.095 -0.293 11.991 1.00 87.31 79 VAL A C 1
ATOM 612 O O . VAL A 1 79 ? 1.357 -1.287 12.664 1.00 87.31 79 VAL A O 1
ATOM 615 N N . LEU A 1 80 ? 2.009 0.646 11.732 1.00 86.19 80 LEU A N 1
ATOM 616 C CA . LEU A 1 80 ? 3.390 0.603 12.212 1.00 86.19 80 LEU A CA 1
ATOM 617 C C . LEU A 1 80 ? 3.628 1.568 13.380 1.00 86.19 80 LEU A C 1
ATOM 619 O O . LEU A 1 80 ? 2.923 2.555 13.576 1.00 86.19 80 LEU A O 1
ATOM 623 N N . SER A 1 81 ? 4.685 1.310 14.152 1.00 90.69 81 SER A N 1
ATOM 624 C CA . SER A 1 81 ? 5.254 2.339 15.027 1.00 90.69 81 SER A CA 1
ATOM 625 C C . SER A 1 81 ? 5.921 3.435 14.189 1.00 90.69 81 SER A C 1
ATOM 627 O O . SER A 1 81 ? 6.301 3.192 13.044 1.00 90.69 81 SER A O 1
ATOM 629 N N . LYS A 1 82 ? 6.159 4.616 14.777 1.00 90.12 82 LYS A N 1
ATOM 630 C CA . LYS A 1 82 ? 6.893 5.708 14.110 1.00 90.12 82 LYS A CA 1
ATOM 631 C C . LYS A 1 82 ? 8.227 5.226 13.521 1.00 90.12 82 LYS A C 1
ATOM 633 O O . LYS A 1 82 ? 8.488 5.432 12.344 1.00 90.12 82 LYS A O 1
ATOM 638 N N . ARG A 1 83 ? 9.014 4.489 14.315 1.00 90.25 83 ARG A N 1
ATOM 639 C CA . ARG A 1 83 ? 10.295 3.910 13.879 1.00 90.25 83 ARG A CA 1
ATOM 640 C C . ARG A 1 83 ? 10.123 2.864 12.774 1.00 90.25 83 ARG A C 1
ATOM 642 O O . ARG A 1 83 ? 10.985 2.735 11.914 1.00 90.25 83 ARG A O 1
ATOM 649 N N . GLY A 1 84 ? 9.043 2.081 12.814 1.00 86.75 84 GLY A N 1
ATOM 650 C CA . GLY A 1 84 ? 8.722 1.123 11.755 1.00 86.75 84 GLY A CA 1
ATOM 651 C C . GLY A 1 84 ? 8.408 1.824 10.435 1.00 86.75 84 GLY A C 1
ATOM 652 O O . GLY A 1 84 ? 8.934 1.432 9.401 1.00 86.75 84 GLY A O 1
ATOM 653 N N . PHE A 1 85 ? 7.616 2.894 10.486 1.00 89.88 85 PHE A N 1
ATOM 654 C CA . PHE A 1 85 ? 7.292 3.712 9.321 1.00 89.88 85 PHE A CA 1
ATOM 655 C C . PHE A 1 85 ? 8.527 4.420 8.742 1.00 89.88 85 PHE A C 1
ATOM 657 O O . PHE A 1 85 ? 8.758 4.345 7.541 1.00 89.88 85 PHE A O 1
ATOM 664 N N . GLU A 1 86 ? 9.372 5.015 9.590 1.00 91.38 86 GLU A N 1
ATOM 665 C CA . GLU A 1 86 ? 10.640 5.631 9.167 1.00 91.38 86 GLU A CA 1
ATOM 666 C C . GLU A 1 86 ? 11.541 4.628 8.431 1.00 91.38 86 GLU A C 1
ATOM 668 O O . GLU A 1 86 ? 12.104 4.958 7.392 1.00 91.38 86 GLU A O 1
ATOM 673 N N . LYS A 1 87 ? 11.630 3.379 8.913 1.00 89.06 87 LYS A N 1
ATOM 674 C CA . LYS A 1 87 ? 12.382 2.322 8.220 1.00 89.06 87 LYS A CA 1
ATOM 675 C C . LYS A 1 87 ? 11.823 2.013 6.835 1.00 89.06 87 LYS A C 1
ATOM 677 O O . LYS A 1 87 ? 12.607 1.814 5.917 1.00 89.06 87 LYS A O 1
ATOM 682 N N . VAL A 1 88 ? 10.497 1.967 6.677 1.00 86.88 88 VAL A N 1
ATOM 683 C CA . VAL A 1 88 ? 9.874 1.771 5.357 1.00 86.88 88 VAL A CA 1
ATOM 684 C C . VAL A 1 88 ? 10.311 2.883 4.408 1.00 86.88 88 VAL A C 1
ATOM 686 O O . VAL A 1 88 ? 10.803 2.590 3.327 1.00 86.88 88 VAL A O 1
ATOM 689 N N . GLN A 1 89 ? 10.226 4.146 4.833 1.00 88.50 89 GLN A N 1
ATOM 690 C CA . GLN A 1 89 ? 10.646 5.278 4.001 1.00 88.50 89 GLN A CA 1
ATOM 691 C C . GLN A 1 89 ? 12.139 5.225 3.648 1.00 88.50 89 GLN A C 1
ATOM 693 O O . GLN A 1 89 ? 12.499 5.465 2.501 1.00 88.50 89 GLN A O 1
ATOM 698 N N . GLN A 1 90 ? 12.994 4.855 4.605 1.00 87.75 90 GLN A N 1
ATOM 699 C CA . GLN A 1 90 ? 14.435 4.709 4.384 1.00 87.75 90 GLN A CA 1
ATOM 700 C C . GLN A 1 90 ? 14.770 3.589 3.394 1.00 87.75 90 GLN A C 1
ATOM 702 O O . GLN A 1 90 ? 15.695 3.749 2.606 1.00 87.75 90 GLN A O 1
ATOM 707 N N . PHE A 1 91 ? 14.037 2.469 3.409 1.00 85.19 91 PHE A N 1
ATOM 708 C CA . PHE A 1 91 ? 14.217 1.413 2.408 1.00 85.19 91 PHE A CA 1
ATOM 709 C C . PHE A 1 91 ? 13.845 1.897 1.007 1.00 85.19 91 PHE A C 1
ATOM 711 O O . PHE A 1 91 ? 14.620 1.696 0.077 1.00 85.19 91 PHE A O 1
ATOM 718 N N . MET A 1 92 ? 12.716 2.598 0.873 1.00 87.31 92 MET A N 1
ATOM 719 C CA . MET A 1 92 ? 12.304 3.186 -0.405 1.00 87.31 92 MET A CA 1
ATOM 720 C C . MET A 1 92 ? 13.357 4.181 -0.914 1.00 87.31 92 MET A C 1
ATOM 722 O O . MET A 1 92 ? 13.774 4.110 -2.064 1.00 87.31 92 MET A O 1
ATOM 726 N N . GLU A 1 93 ? 13.854 5.071 -0.051 1.00 87.69 93 GLU A N 1
ATOM 727 C CA . GLU A 1 93 ? 14.908 6.034 -0.399 1.00 87.69 93 GLU A CA 1
ATOM 728 C C . GLU A 1 93 ? 16.228 5.345 -0.787 1.00 87.69 93 GLU A C 1
ATOM 730 O O . GLU A 1 93 ? 16.879 5.745 -1.757 1.00 87.69 93 GLU A O 1
ATOM 735 N N . ALA A 1 94 ? 16.609 4.281 -0.073 1.00 85.50 94 ALA A N 1
ATOM 736 C CA . ALA A 1 94 ? 17.790 3.485 -0.393 1.00 85.50 94 ALA A CA 1
ATOM 737 C C . ALA A 1 94 ? 17.686 2.851 -1.790 1.00 85.50 94 ALA A C 1
ATOM 739 O O . ALA A 1 94 ? 18.655 2.909 -2.547 1.00 85.50 94 ALA A O 1
ATOM 740 N N . ASP A 1 95 ? 16.513 2.347 -2.181 1.00 83.12 95 ASP A N 1
ATOM 741 C CA . ASP A 1 95 ? 16.259 1.844 -3.539 1.00 83.12 95 ASP A CA 1
ATOM 742 C C . ASP A 1 95 ? 16.407 2.939 -4.609 1.00 83.12 95 ASP A C 1
ATOM 744 O O . ASP A 1 95 ? 16.881 2.687 -5.721 1.00 83.12 95 ASP A O 1
ATOM 748 N N . GLY A 1 96 ? 16.074 4.187 -4.277 1.00 84.31 96 GLY A N 1
ATOM 749 C CA . GLY A 1 96 ? 16.359 5.347 -5.121 1.00 84.31 96 GLY A CA 1
ATOM 750 C C . GLY A 1 96 ? 17.834 5.650 -5.285 1.00 84.31 96 GLY A C 1
ATOM 751 O O . GLY A 1 96 ? 18.294 5.936 -6.393 1.00 84.31 96 GLY A O 1
ATOM 752 N N . VAL A 1 97 ? 18.590 5.583 -4.189 1.00 86.19 97 VAL A N 1
ATOM 753 C CA . VAL A 1 97 ? 20.051 5.723 -4.219 1.00 86.19 97 VAL A CA 1
ATOM 754 C C . VAL A 1 97 ? 20.667 4.616 -5.073 1.00 86.19 97 VAL A C 1
ATOM 756 O O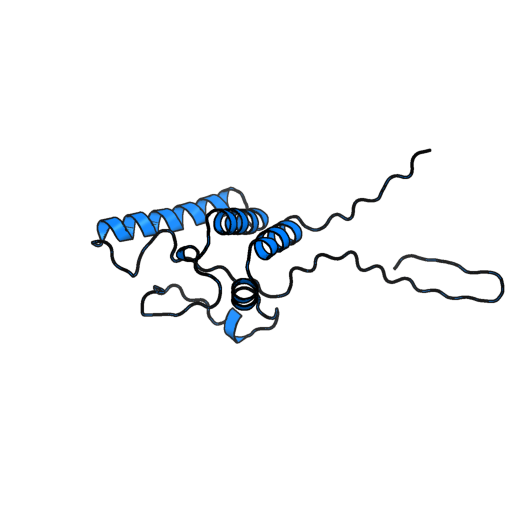 . VAL A 1 97 ? 21.487 4.917 -5.939 1.00 86.19 97 VAL A O 1
ATOM 759 N N . LEU A 1 98 ? 20.234 3.363 -4.893 1.00 84.19 98 LEU A N 1
ATOM 760 C CA . LEU A 1 98 ? 20.669 2.227 -5.710 1.00 84.19 98 LEU A CA 1
ATOM 761 C C . LEU A 1 98 ? 20.399 2.481 -7.193 1.00 84.19 98 LEU A C 1
ATOM 763 O O . LEU A 1 98 ? 21.318 2.392 -8.002 1.00 84.19 98 LEU A O 1
ATOM 767 N N . LYS A 1 99 ? 19.185 2.916 -7.548 1.00 84.19 99 LYS A N 1
ATOM 768 C CA . LYS A 1 99 ? 18.841 3.278 -8.929 1.00 84.19 99 LYS A CA 1
ATOM 769 C C . LYS A 1 99 ? 19.792 4.322 -9.514 1.00 84.19 99 LYS A C 1
ATOM 771 O O . LYS A 1 99 ? 20.236 4.172 -10.651 1.00 84.19 99 LYS A O 1
ATOM 776 N N . ARG A 1 100 ? 20.106 5.380 -8.759 1.00 85.56 100 ARG A N 1
ATOM 777 C CA . ARG A 1 100 ? 21.023 6.444 -9.205 1.00 85.56 100 ARG A CA 1
ATOM 778 C C . ARG A 1 100 ? 22.451 5.927 -9.400 1.00 85.56 100 ARG A C 1
ATOM 780 O O . ARG A 1 100 ? 23.099 6.318 -10.365 1.00 85.56 100 ARG A O 1
ATOM 787 N N . ASN A 1 101 ? 22.911 5.033 -8.529 1.00 85.38 101 ASN A N 1
ATOM 788 C CA . ASN A 1 101 ? 24.268 4.487 -8.566 1.00 85.38 101 ASN A CA 1
ATOM 789 C C . ASN A 1 101 ? 24.453 3.395 -9.636 1.00 85.38 101 ASN A C 1
ATOM 791 O O . ASN A 1 101 ? 25.534 3.275 -10.204 1.00 85.38 101 ASN A O 1
ATOM 795 N N . GLU A 1 102 ? 23.405 2.632 -9.953 1.00 81.00 102 GLU A N 1
ATOM 796 C CA . GLU A 1 102 ? 23.423 1.526 -10.926 1.00 81.00 102 GLU A CA 1
ATOM 797 C C . GLU A 1 102 ? 22.987 1.952 -12.341 1.00 81.00 102 GLU A C 1
ATOM 799 O O . GLU A 1 102 ? 22.505 1.143 -13.134 1.00 81.00 102 GLU A O 1
ATOM 804 N N . GLY A 1 103 ? 23.119 3.239 -12.680 1.00 76.69 103 GLY A N 1
ATOM 805 C CA . GLY A 1 103 ? 22.851 3.726 -14.037 1.00 76.69 103 GLY A CA 1
ATOM 806 C C . GLY A 1 103 ? 21.369 3.755 -14.420 1.00 76.69 103 GLY A C 1
ATOM 807 O O . GLY A 1 103 ? 21.030 3.591 -15.590 1.00 76.69 103 GLY A O 1
ATOM 808 N N . ASN A 1 104 ? 20.480 3.995 -13.453 1.00 72.19 104 ASN A N 1
ATOM 809 C CA . ASN A 1 104 ? 19.035 4.109 -13.648 1.00 72.19 104 ASN A CA 1
ATOM 810 C C . ASN A 1 104 ? 18.349 2.794 -14.066 1.00 72.19 104 ASN A C 1
ATOM 812 O O . ASN A 1 104 ? 17.390 2.804 -14.842 1.00 72.19 104 ASN A O 1
ATOM 816 N N . SER A 1 105 ? 18.831 1.667 -13.529 1.00 73.62 105 SER A N 1
ATOM 817 C CA . SER A 1 105 ? 18.237 0.342 -13.731 1.00 73.62 105 SER A CA 1
ATOM 818 C C . SER A 1 105 ? 16.728 0.344 -13.460 1.00 73.62 105 SER A C 1
ATOM 820 O O . SER A 1 105 ? 16.249 0.901 -12.470 1.00 73.62 105 SER A O 1
ATOM 822 N N . ALA A 1 106 ? 15.963 -0.325 -14.327 1.00 73.19 106 ALA A N 1
ATOM 823 C CA . ALA A 1 106 ? 14.523 -0.501 -14.145 1.00 73.19 106 ALA A CA 1
ATOM 824 C C . ALA A 1 106 ? 14.178 -1.376 -12.923 1.00 73.19 106 ALA A C 1
ATOM 826 O O . ALA A 1 106 ? 13.018 -1.408 -12.518 1.00 73.19 106 ALA A O 1
ATOM 827 N N . MET A 1 107 ? 15.170 -2.075 -12.356 1.00 74.38 107 MET A N 1
ATOM 828 C CA . MET A 1 107 ? 15.020 -2.993 -11.224 1.00 74.38 107 MET A CA 1
ATOM 829 C C . MET A 1 107 ? 14.972 -2.309 -9.857 1.00 74.38 107 MET A C 1
ATOM 831 O O . MET A 1 107 ? 14.521 -2.942 -8.907 1.00 74.38 107 MET A O 1
ATOM 835 N N . SER A 1 108 ? 15.371 -1.038 -9.780 1.00 71.69 108 SER A N 1
ATOM 836 C CA . SER A 1 108 ? 15.505 -0.287 -8.528 1.00 71.69 108 SER A CA 1
ATOM 837 C C . SER A 1 108 ? 14.734 1.036 -8.617 1.00 71.69 108 SER A C 1
ATOM 839 O O . SER A 1 108 ? 14.593 1.625 -9.697 1.00 71.69 108 SER A O 1
ATOM 841 N N . GLY A 1 109 ? 14.217 1.527 -7.491 1.00 76.69 109 GLY A N 1
ATOM 842 C CA . GLY A 1 109 ? 13.581 2.842 -7.415 1.00 76.69 109 GLY A CA 1
ATOM 843 C C . GLY A 1 109 ? 12.638 3.016 -6.230 1.00 76.69 109 GLY A C 1
ATOM 844 O O . GLY A 1 109 ? 11.991 2.071 -5.799 1.00 76.69 109 GLY A O 1
ATOM 845 N N . GLU A 1 110 ? 12.512 4.265 -5.777 1.00 80.44 110 GLU A N 1
ATOM 846 C CA . GLU A 1 110 ? 11.781 4.672 -4.560 1.00 80.44 110 GLU A CA 1
ATOM 847 C C . GLU A 1 110 ? 10.263 4.442 -4.618 1.00 80.44 110 GLU A C 1
ATOM 849 O O . GLU A 1 110 ? 9.541 4.773 -3.683 1.00 80.44 110 GLU A O 1
ATOM 854 N N . ASP A 1 111 ? 9.742 3.954 -5.740 1.0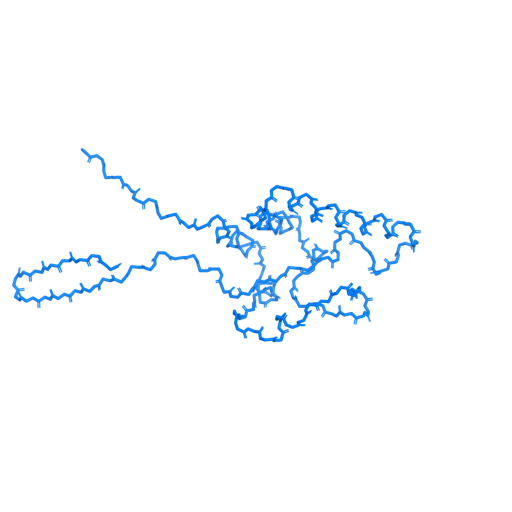0 80.88 111 ASP A N 1
ATOM 855 C CA . ASP A 1 111 ? 8.318 3.822 -6.012 1.00 80.88 111 ASP A CA 1
ATOM 856 C C . ASP A 1 111 ? 7.917 2.450 -6.572 1.00 80.88 111 ASP A C 1
ATOM 858 O O . ASP A 1 111 ? 6.791 2.289 -7.045 1.00 80.88 111 ASP A O 1
ATOM 862 N N . LEU A 1 112 ? 8.806 1.453 -6.495 1.00 82.19 112 LEU A N 1
ATOM 863 C CA . LEU A 1 112 ? 8.550 0.088 -6.974 1.00 82.19 112 LEU A CA 1
ATOM 864 C C . LEU A 1 112 ? 7.917 -0.837 -5.921 1.00 82.19 112 LEU A C 1
ATOM 866 O O . LEU A 1 112 ? 7.722 -2.031 -6.179 1.00 82.19 112 LEU A O 1
ATOM 870 N N . ASP A 1 113 ? 7.571 -0.300 -4.753 1.00 85.44 113 ASP A N 1
ATOM 871 C CA . ASP A 1 113 ? 6.824 -1.003 -3.715 1.00 85.44 113 ASP A CA 1
ATOM 872 C C . ASP A 1 113 ? 5.356 -1.191 -4.086 1.00 85.44 113 ASP A C 1
ATOM 874 O O . ASP A 1 113 ? 4.758 -0.378 -4.790 1.00 85.44 113 ASP A O 1
ATOM 878 N N . TYR A 1 114 ? 4.764 -2.276 -3.586 1.00 88.56 114 TYR A N 1
ATOM 879 C CA . TYR A 1 114 ? 3.375 -2.634 -3.857 1.00 88.56 114 TYR A CA 1
ATOM 880 C C . TYR A 1 114 ? 2.574 -2.669 -2.566 1.00 88.56 114 TYR A C 1
ATOM 882 O O . TYR A 1 114 ? 3.041 -3.180 -1.547 1.00 88.56 114 TYR A O 1
ATOM 890 N N . ILE A 1 115 ? 1.337 -2.186 -2.636 1.00 89.81 115 ILE A N 1
ATOM 891 C CA . ILE A 1 115 ? 0.356 -2.308 -1.562 1.00 89.81 115 ILE A CA 1
ATOM 892 C C . ILE A 1 115 ? -0.761 -3.264 -1.978 1.00 89.81 115 ILE A C 1
ATOM 894 O O . ILE A 1 115 ? -1.268 -3.203 -3.097 1.00 89.81 115 ILE A O 1
ATOM 898 N N . SER A 1 116 ? -1.143 -4.154 -1.066 1.00 90.44 116 SER A N 1
ATOM 899 C CA . SER A 1 116 ? -2.334 -5.000 -1.163 1.00 90.44 116 SER A CA 1
ATOM 900 C C . SER A 1 116 ? -2.972 -5.128 0.218 1.00 90.44 116 SER A C 1
ATOM 902 O O . SER A 1 116 ? -2.300 -4.979 1.241 1.00 90.44 116 SER A O 1
ATOM 904 N N . ILE A 1 117 ? -4.281 -5.356 0.251 1.00 88.69 117 ILE A N 1
ATOM 905 C CA . ILE A 1 117 ? -5.073 -5.482 1.472 1.00 88.69 117 ILE A CA 1
ATOM 906 C C . ILE A 1 117 ? -5.804 -6.823 1.411 1.00 88.69 117 ILE A C 1
ATOM 908 O O . ILE A 1 117 ? -6.583 -7.072 0.493 1.00 88.69 117 ILE A O 1
ATOM 912 N N . LEU A 1 118 ? -5.542 -7.683 2.396 1.00 86.25 118 LEU A N 1
ATOM 913 C CA . LEU A 1 118 ? -6.244 -8.952 2.571 1.00 86.25 118 LEU A CA 1
ATOM 914 C C . LEU A 1 118 ? -7.472 -8.739 3.460 1.00 86.25 118 LEU A C 1
ATOM 916 O O . LEU A 1 118 ? -7.357 -8.289 4.601 1.00 86.25 118 LEU A O 1
ATOM 920 N N . GLY A 1 119 ? -8.635 -9.107 2.935 1.00 81.94 119 GLY A N 1
ATOM 921 C CA . GLY A 1 119 ? -9.936 -8.850 3.534 1.00 81.94 119 GLY A CA 1
ATOM 922 C C . GLY A 1 119 ? -10.453 -7.440 3.246 1.00 81.94 119 GLY A C 1
ATOM 923 O O . GLY A 1 119 ? -9.705 -6.508 2.955 1.00 81.94 119 GLY A O 1
ATOM 924 N N . ALA A 1 120 ? -11.769 -7.267 3.357 1.00 68.62 120 ALA A N 1
ATOM 925 C CA . ALA A 1 120 ? -12.344 -5.932 3.392 1.00 68.62 120 ALA A CA 1
ATOM 926 C C . ALA A 1 120 ? -12.009 -5.294 4.750 1.00 68.62 120 ALA A C 1
ATOM 928 O O . ALA A 1 120 ? -12.177 -5.957 5.779 1.00 68.62 120 ALA A O 1
ATOM 929 N N . PRO A 1 121 ? -11.570 -4.023 4.808 1.00 60.44 121 PRO A N 1
ATOM 930 C CA . PRO A 1 121 ? -11.502 -3.325 6.079 1.00 60.44 121 PRO A CA 1
ATOM 931 C C . PRO A 1 121 ? -12.919 -3.251 6.651 1.00 60.44 121 PRO A C 1
ATOM 933 O O . PRO A 1 121 ? -13.746 -2.459 6.201 1.00 60.44 121 PRO A O 1
ATOM 936 N N . PHE A 1 122 ? -13.217 -4.101 7.634 1.00 51.59 122 PHE A N 1
ATOM 937 C CA . PHE A 1 122 ? -14.487 -4.073 8.345 1.00 51.59 122 PHE A CA 1
ATOM 938 C C . PHE A 1 122 ? -14.574 -2.761 9.129 1.00 51.59 122 PHE A C 1
ATOM 940 O O . PHE A 1 122 ? -14.063 -2.629 10.239 1.00 51.59 122 PHE A O 1
ATOM 947 N N . GLY A 1 123 ? -15.201 -1.757 8.524 1.00 54.31 123 GLY A N 1
ATOM 948 C CA . GLY A 1 123 ? -15.707 -0.587 9.222 1.00 54.31 123 GLY A CA 1
ATOM 949 C C . GLY A 1 123 ? -17.183 -0.804 9.528 1.00 54.31 123 GLY A C 1
ATOM 950 O O . GLY A 1 123 ? -18.023 -0.466 8.701 1.00 54.31 123 GLY A O 1
ATOM 951 N N . GLY A 1 124 ? -17.517 -1.365 10.693 1.00 42.16 124 GLY A N 1
ATOM 952 C CA . GLY A 1 124 ? -18.914 -1.480 11.117 1.00 42.16 124 GLY A CA 1
ATOM 953 C C . GLY A 1 124 ? -19.106 -1.833 12.594 1.00 42.16 124 GLY A C 1
ATOM 954 O O . GLY A 1 124 ? -18.593 -2.843 13.062 1.00 42.16 124 GLY A O 1
ATOM 955 N N . HIS A 1 125 ? -19.896 -1.013 13.304 1.00 54.62 125 HIS A N 1
ATOM 956 C CA . HIS A 1 125 ? -20.617 -1.396 14.531 1.00 54.62 125 HIS A CA 1
ATOM 957 C C . HIS A 1 125 ? -21.675 -2.437 14.141 1.00 54.62 125 HIS A C 1
ATOM 959 O O . HIS A 1 125 ? -22.755 -2.067 13.683 1.00 54.62 125 HIS A O 1
ATOM 965 N N . GLN A 1 126 ? -21.387 -3.727 14.279 1.00 47.06 126 GLN A N 1
ATOM 966 C CA . GLN A 1 126 ? -22.448 -4.733 14.241 1.00 47.06 126 GLN A CA 1
ATOM 967 C C . GLN A 1 126 ? -23.156 -4.717 15.600 1.00 47.06 126 GLN A C 1
ATOM 969 O O . GLN A 1 126 ? -22.544 -5.025 16.617 1.00 47.06 126 GLN A O 1
ATOM 974 N N . LEU A 1 127 ? -24.429 -4.311 15.618 1.00 48.12 127 LEU A N 1
ATOM 975 C CA . LEU A 1 127 ? -25.326 -4.507 16.756 1.00 48.12 127 LEU A CA 1
ATOM 976 C C . LEU A 1 127 ? -26.267 -5.660 16.404 1.00 48.12 127 LEU A C 1
ATOM 978 O O . LEU A 1 127 ? -27.099 -5.521 15.507 1.00 48.12 127 LEU A O 1
ATOM 982 N N . ALA A 1 128 ? -26.145 -6.779 17.114 1.00 36.56 128 ALA A N 1
ATOM 983 C CA . ALA A 1 128 ? -27.179 -7.802 17.148 1.00 36.56 128 ALA A CA 1
ATOM 984 C C . ALA A 1 128 ? -28.154 -7.448 18.280 1.00 36.56 128 ALA A C 1
ATOM 986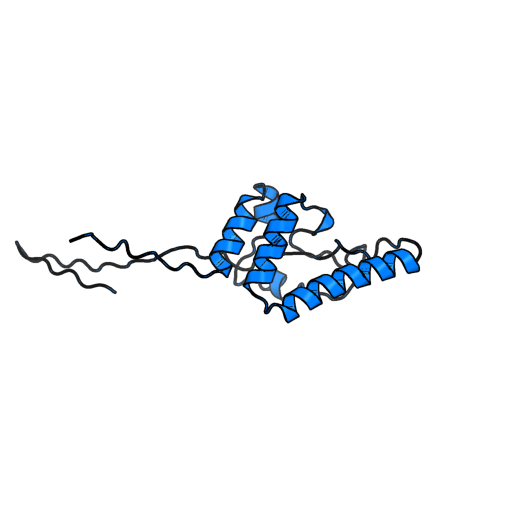 O O . ALA A 1 128 ? -27.740 -7.282 19.425 1.00 36.56 128 ALA A O 1
ATOM 987 N N . VAL A 1 129 ? -29.444 -7.296 17.971 1.00 42.88 129 VAL A N 1
ATOM 988 C CA . VAL A 1 129 ? -30.493 -7.122 18.987 1.00 42.88 129 VAL A CA 1
ATOM 989 C C . VAL A 1 129 ? -31.400 -8.338 18.932 1.00 42.88 129 VAL A C 1
ATOM 991 O O . VAL A 1 129 ? -32.031 -8.590 17.908 1.00 42.88 129 VAL A O 1
ATOM 994 N N . ASN A 1 130 ? -31.484 -9.072 20.038 1.00 35.84 130 ASN A N 1
ATOM 995 C CA . ASN A 1 130 ? -32.516 -10.084 20.215 1.00 35.84 130 ASN A CA 1
ATOM 996 C C . ASN A 1 130 ? -33.769 -9.397 20.759 1.00 35.84 130 ASN A C 1
ATOM 998 O O . ASN A 1 130 ? -33.720 -8.741 21.800 1.00 35.84 130 ASN A O 1
ATOM 1002 N N . VAL A 1 131 ? -34.886 -9.535 20.049 1.00 42.62 131 VAL A N 1
ATOM 1003 C CA . VAL A 1 131 ? -36.180 -8.993 20.466 1.00 42.62 131 VAL A CA 1
ATOM 1004 C C . VAL A 1 131 ? -37.107 -10.161 20.771 1.00 42.62 131 VAL A C 1
ATOM 1006 O O . VAL A 1 131 ? -37.449 -10.929 19.876 1.00 42.62 131 VAL A O 1
ATOM 1009 N N . THR A 1 132 ? -37.542 -10.268 22.026 1.00 41.91 132 THR A N 1
ATOM 1010 C CA . THR A 1 132 ? -38.609 -11.190 22.434 1.00 41.91 132 THR A CA 1
ATOM 1011 C C . THR A 1 132 ? -39.813 -10.364 22.865 1.00 41.91 132 THR A C 1
ATOM 1013 O O . THR A 1 132 ? -39.714 -9.554 23.788 1.00 41.91 132 THR A O 1
ATOM 1016 N N . ILE A 1 133 ? -40.948 -10.553 22.193 1.00 41.34 133 ILE A N 1
ATOM 1017 C CA . ILE A 1 133 ? -42.209 -9.866 22.495 1.00 41.34 133 ILE A CA 1
ATOM 1018 C C . ILE A 1 133 ? -43.172 -10.884 23.107 1.00 41.34 133 ILE A C 1
ATOM 1020 O O . ILE A 1 133 ? -43.433 -11.921 22.500 1.00 41.34 133 ILE A O 1
ATOM 1024 N N . ALA A 1 134 ? -43.710 -10.581 24.291 1.00 41.88 134 ALA A N 1
ATOM 1025 C CA . ALA A 1 134 ? -44.749 -11.372 24.947 1.00 41.88 134 ALA A CA 1
ATOM 1026 C C . ALA A 1 134 ? -45.880 -10.441 25.418 1.00 41.88 134 ALA A C 1
ATOM 1028 O O . ALA A 1 134 ? -45.796 -9.815 26.476 1.00 41.88 134 ALA A O 1
ATOM 1029 N N . GLY A 1 135 ? -46.944 -10.329 24.615 1.00 60.09 135 GLY A N 1
ATOM 1030 C CA . GLY A 1 135 ? -48.054 -9.406 24.884 1.00 60.09 135 GLY A CA 1
ATOM 1031 C C . GLY A 1 135 ? -47.609 -7.936 24.877 1.00 60.09 135 GLY A C 1
ATOM 1032 O O . GLY A 1 135 ? -46.800 -7.539 24.045 1.00 60.09 135 GLY A O 1
ATOM 1033 N N . GLU A 1 136 ? -48.108 -7.122 25.811 1.00 55.91 136 GLU A N 1
ATOM 1034 C CA . GLU A 1 136 ? -47.805 -5.677 25.891 1.00 55.91 136 GLU A CA 1
ATOM 1035 C C . GLU A 1 136 ? -46.456 -5.334 26.558 1.00 55.91 136 GLU A C 1
ATOM 1037 O O . GLU A 1 136 ? -46.176 -4.167 26.836 1.00 55.91 136 GLU A O 1
ATOM 1042 N N . ARG A 1 137 ? -45.597 -6.319 26.852 1.00 39.72 137 ARG A N 1
ATOM 1043 C CA . ARG A 1 137 ? -44.289 -6.081 27.484 1.00 39.72 137 ARG A CA 1
ATOM 1044 C C . ARG A 1 137 ? -43.159 -6.645 26.625 1.00 39.72 137 ARG A C 1
ATOM 1046 O O . ARG A 1 137 ? -43.191 -7.802 26.212 1.00 39.72 137 ARG A O 1
ATOM 1053 N N . GLY A 1 138 ? -42.139 -5.819 26.397 1.00 42.88 138 GLY A N 1
ATOM 1054 C CA . GLY A 1 138 ? -40.888 -6.195 25.740 1.00 42.88 138 GLY A CA 1
ATOM 1055 C C . GLY A 1 138 ? -39.689 -5.801 26.599 1.00 42.88 138 GLY A C 1
ATOM 1056 O O . GLY A 1 138 ? -39.728 -4.787 27.296 1.00 42.88 138 GLY A O 1
ATOM 1057 N N . VAL A 1 139 ? -38.626 -6.603 26.554 1.00 42.91 139 VAL A N 1
ATOM 1058 C CA . VAL A 1 139 ? -37.330 -6.296 27.177 1.00 42.91 139 VAL A CA 1
ATOM 1059 C C . VAL A 1 139 ? -36.270 -6.287 26.085 1.00 42.91 139 VAL A C 1
ATOM 1061 O O . VAL A 1 139 ? -36.243 -7.173 25.233 1.00 42.91 139 VAL A O 1
ATOM 1064 N N . LEU A 1 140 ? -35.407 -5.273 26.117 1.00 32.97 140 LEU A N 1
ATOM 1065 C CA . LEU A 1 140 ? -34.262 -5.127 25.225 1.00 32.97 140 LEU A CA 1
ATOM 1066 C C . LEU A 1 140 ? -32.985 -5.323 26.037 1.00 32.97 140 LEU A C 1
ATOM 1068 O O . LEU A 1 140 ? -32.751 -4.598 27.005 1.00 32.97 140 LEU A O 1
ATOM 1072 N N . THR A 1 141 ? -32.145 -6.262 25.620 1.00 28.22 141 THR A N 1
ATOM 1073 C CA . THR A 1 141 ? -30.788 -6.418 26.148 1.00 28.22 141 THR A CA 1
ATOM 1074 C C . THR A 1 141 ? -29.766 -6.321 25.017 1.00 28.22 141 THR A C 1
ATOM 1076 O O . THR A 1 141 ? -30.002 -6.864 23.935 1.00 28.22 141 THR A O 1
ATOM 1079 N N . PRO A 1 142 ? -28.634 -5.623 25.230 1.00 26.16 142 PRO A N 1
ATOM 1080 C CA . PRO A 1 142 ? -27.530 -5.635 24.276 1.00 26.16 142 PRO A CA 1
ATOM 1081 C C . PRO A 1 142 ? -26.878 -7.025 24.219 1.00 26.16 142 PRO A C 1
ATOM 1083 O O . PRO A 1 142 ? -26.754 -7.672 25.262 1.00 26.16 142 PRO A O 1
ATOM 1086 N N . ALA A 1 143 ? -26.427 -7.434 23.032 1.00 42.72 143 ALA A N 1
ATOM 1087 C CA . ALA A 1 143 ? -25.446 -8.503 22.836 1.00 42.72 143 ALA A CA 1
ATOM 1088 C C . ALA A 1 143 ? -24.100 -7.895 22.419 1.00 42.72 143 ALA A C 1
ATOM 1090 O O . ALA A 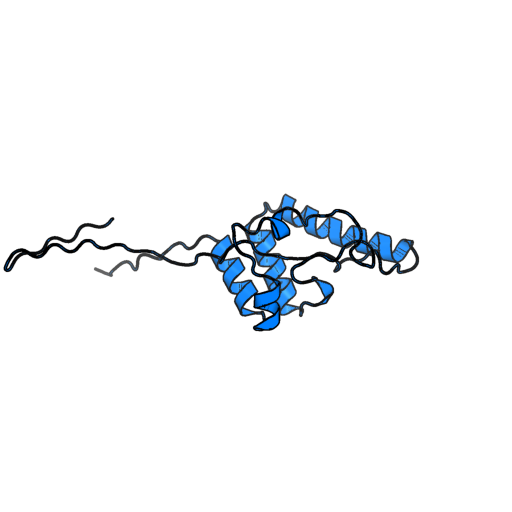1 143 ? -24.124 -6.901 21.653 1.00 42.72 143 ALA A O 1
#

Mean predicted aligned error: 10.98 Å

Nearest PDB structures (foldseek):
  8z0l-assembly1_F  TM=1.955E-01  e=9.273E+00  Selenomonas sp.

Solvent-accessible surface area (backbone atoms only — not comparable to full-atom values): 8591 Å² total; per-residue (Å²): 136,82,84,77,80,79,76,78,82,71,54,68,42,36,53,27,44,51,56,28,53,70,64,43,54,74,69,56,43,61,45,25,52,41,58,70,80,41,62,63,70,71,66,59,73,73,94,62,41,55,62,90,74,39,87,71,80,32,43,45,49,67,78,43,51,73,70,40,44,54,30,48,51,50,28,52,47,49,76,38,54,74,72,54,39,50,48,53,53,50,51,30,50,49,28,33,52,48,12,66,73,60,77,65,39,80,58,42,37,59,37,73,52,68,47,65,38,69,31,78,72,79,75,72,91,84,75,60,75,65,81,59,78,60,83,100,49,72,62,84,56,89,107

Secondary structure (DSSP, 8-state):
-----------HHHHHHHHHHHTS-HHHHHHHEE-TT-HHHHH----S-TTTT-PPSSEEGGGS-HHHHHHHHHHHHHHS-HHHHHHHHHHHHHHHHHHHHTTS-TT--TT--EE-EES---------EEEEEETTEEEEEE-

pLDDT: mean 76.86, std 19.57, range [26.16, 97.88]

Foldseek 3Di:
DDDDPPDDDQQQLLVLQVQLLVQDDPVLNVQAEAALPPPCLVVQDDPFFCVPPHPHTADWQVPDDPSNNVSVLSNVPSPDPPVRSVVLQVVLVVLCVVCVVVVNDPRGHSGRDGHHDHHRSPPDDDWDWDWDDDPPDTDTDTD